Protein AF-A0A7V9E7C9-F1 (afdb_monomer_lite)

Sequence (127 aa):
ELAGAILATAQPESPDDSVATVAGTIGVALDLLDEILSGQRSDAPAGIGARTRLPKGHWVGERAARDILDLARRGRAFAALGSLITRQGSPAVQSGAALALASVMQAWADLTGTPVDQVTPSAFSHG

pLDDT: mean 75.09, std 18.19, range [35.28, 94.81]

Radius of gyration: 13.7 Å; chains: 1; bounding box: 40×27×34 Å

Structure (mmCIF, N/CA/C/O backbone):
data_AF-A0A7V9E7C9-F1
#
_entry.id   AF-A0A7V9E7C9-F1
#
loop_
_atom_site.group_PDB
_atom_site.id
_atom_site.type_symbol
_atom_site.label_atom_id
_atom_site.label_alt_id
_atom_site.label_comp_id
_atom_site.label_asym_id
_atom_site.label_entity_id
_atom_site.label_seq_id
_atom_site.pdbx_PDB_ins_code
_atom_site.Cartn_x
_atom_site.Cartn_y
_atom_site.Cartn_z
_atom_site.occupancy
_atom_site.B_iso_or_equiv
_atom_site.auth_seq_id
_atom_site.auth_comp_id
_atom_site.auth_asym_id
_atom_site.auth_atom_id
_atom_site.pdbx_PDB_model_num
ATOM 1 N N . GLU A 1 1 ? 3.470 16.343 3.850 1.00 51.91 1 GLU A N 1
ATOM 2 C CA . GLU A 1 1 ? 4.946 16.250 3.788 1.00 51.91 1 GLU A CA 1
ATOM 3 C C . GLU A 1 1 ? 5.510 14.937 4.377 1.00 51.91 1 GLU A C 1
ATOM 5 O O . GLU A 1 1 ? 6.676 14.885 4.728 1.00 51.91 1 GLU A O 1
ATOM 10 N N . LEU A 1 2 ? 4.742 13.835 4.459 1.00 46.34 2 LEU A N 1
ATOM 11 C CA . LEU A 1 2 ? 5.254 12.550 4.983 1.00 46.34 2 LEU A CA 1
ATOM 12 C C . LEU A 1 2 ? 5.978 11.728 3.898 1.00 46.34 2 LEU A C 1
ATOM 14 O O . LEU A 1 2 ? 7.022 11.138 4.144 1.00 46.34 2 LEU A O 1
ATOM 18 N N . ALA A 1 3 ? 5.459 11.762 2.664 1.00 43.31 3 ALA A N 1
ATOM 19 C CA . ALA A 1 3 ? 6.085 11.116 1.509 1.00 43.31 3 ALA A CA 1
ATOM 20 C C . ALA A 1 3 ? 7.472 11.706 1.192 1.00 43.31 3 ALA A C 1
ATOM 22 O O . ALA A 1 3 ? 8.381 10.964 0.842 1.00 43.31 3 ALA A O 1
ATOM 23 N N . GLY A 1 4 ? 7.654 13.021 1.370 1.00 41.31 4 GLY A N 1
ATOM 24 C CA . GLY A 1 4 ? 8.954 13.683 1.215 1.00 41.31 4 GLY A CA 1
ATOM 25 C C . GLY A 1 4 ? 9.966 13.256 2.279 1.00 41.31 4 GLY A C 1
ATOM 26 O O . GLY A 1 4 ? 11.112 12.987 1.943 1.00 41.31 4 GLY A O 1
ATOM 27 N N . ALA A 1 5 ? 9.537 13.104 3.536 1.00 49.12 5 ALA A N 1
ATOM 28 C CA . ALA A 1 5 ? 10.398 12.628 4.620 1.00 49.12 5 ALA A CA 1
ATOM 29 C C . ALA A 1 5 ? 10.827 11.160 4.435 1.00 49.12 5 ALA A C 1
ATOM 31 O O . ALA A 1 5 ? 11.985 10.838 4.670 1.00 49.12 5 ALA A O 1
ATOM 32 N N . ILE A 1 6 ? 9.929 10.292 3.952 1.00 48.84 6 ILE A N 1
ATOM 33 C CA . ILE A 1 6 ? 10.240 8.885 3.634 1.00 48.84 6 ILE A CA 1
ATOM 34 C C . ILE A 1 6 ? 11.184 8.779 2.424 1.00 48.84 6 ILE A C 1
ATOM 36 O O . ILE A 1 6 ? 12.060 7.924 2.394 1.00 48.84 6 ILE A O 1
ATOM 40 N N . LEU A 1 7 ? 11.033 9.653 1.424 1.00 47.06 7 LEU A N 1
ATOM 41 C CA . LEU A 1 7 ? 11.941 9.693 0.274 1.00 47.06 7 LEU A CA 1
ATOM 42 C C . LEU A 1 7 ? 13.308 10.299 0.631 1.00 47.06 7 LEU A C 1
ATOM 44 O O . LEU A 1 7 ? 14.311 9.901 0.050 1.00 47.06 7 LEU A O 1
ATOM 48 N N . ALA A 1 8 ? 13.367 11.224 1.595 1.00 49.00 8 ALA A N 1
ATOM 49 C CA . ALA A 1 8 ? 14.610 11.852 2.045 1.00 49.00 8 ALA A CA 1
ATOM 50 C C . ALA A 1 8 ? 15.519 10.909 2.854 1.00 49.00 8 ALA A C 1
ATOM 52 O O . ALA A 1 8 ? 16.718 11.167 2.952 1.00 49.00 8 ALA A O 1
ATOM 53 N N . THR A 1 9 ? 14.981 9.828 3.427 1.00 44.66 9 THR A N 1
ATOM 54 C CA . THR A 1 9 ? 15.767 8.835 4.179 1.00 44.66 9 THR A CA 1
ATOM 55 C C . THR A 1 9 ? 16.339 7.714 3.309 1.00 44.66 9 THR A C 1
ATOM 57 O O . THR A 1 9 ? 17.186 6.962 3.786 1.00 44.66 9 THR A O 1
ATOM 60 N N . ALA A 1 10 ? 15.926 7.595 2.043 1.00 41.62 10 ALA A N 1
ATOM 61 C CA . ALA A 1 10 ? 16.359 6.521 1.152 1.00 41.62 10 ALA A CA 1
ATOM 62 C C . ALA A 1 10 ? 17.535 6.967 0.258 1.00 41.62 10 ALA A C 1
ATOM 64 O O . ALA A 1 10 ? 17.404 7.901 -0.534 1.00 41.62 10 ALA A O 1
ATOM 65 N N . GLN A 1 11 ? 18.689 6.291 0.355 1.00 35.28 11 GLN A N 1
ATOM 66 C CA . GLN A 1 11 ? 19.834 6.513 -0.542 1.00 35.28 11 GLN A CA 1
ATOM 67 C C . GLN A 1 11 ? 19.798 5.565 -1.758 1.00 35.28 11 GLN A C 1
ATOM 69 O O . GLN A 1 11 ? 19.446 4.390 -1.610 1.00 35.28 11 GLN A O 1
ATOM 74 N N . PRO A 1 12 ? 20.171 6.044 -2.963 1.00 38.62 12 PRO A N 1
ATOM 75 C CA . PRO A 1 12 ? 20.038 5.286 -4.210 1.00 38.62 12 PRO A CA 1
ATOM 76 C C . PRO A 1 12 ? 20.854 3.985 -4.253 1.00 38.62 12 PRO A C 1
ATOM 78 O O . PRO A 1 12 ? 20.387 3.021 -4.851 1.00 38.62 12 PRO A O 1
ATOM 81 N N . GLU A 1 13 ? 22.005 3.916 -3.585 1.00 37.31 13 GLU A N 1
ATOM 82 C CA . GLU A 1 13 ? 22.814 2.699 -3.460 1.00 37.31 13 GLU A CA 1
ATOM 83 C C . GLU A 1 13 ? 23.660 2.808 -2.182 1.00 37.31 13 GLU A C 1
ATOM 85 O O . GLU A 1 13 ? 24.294 3.840 -1.959 1.00 37.31 13 GLU A O 1
ATOM 90 N N . SER A 1 14 ? 23.638 1.782 -1.323 1.00 35.47 14 SER A N 1
ATOM 91 C CA . SER A 1 14 ? 24.557 1.688 -0.185 1.00 35.47 14 SER A CA 1
ATOM 92 C C . SER A 1 14 ? 25.741 0.834 -0.633 1.00 35.47 14 SER A C 1
ATOM 94 O O . SER A 1 14 ? 25.540 -0.342 -0.924 1.00 35.47 14 SER A O 1
ATOM 96 N N . PRO A 1 15 ? 26.961 1.384 -0.720 1.00 37.53 15 PRO A N 1
ATOM 97 C CA . PRO A 1 15 ? 28.132 0.605 -1.117 1.00 37.53 15 PRO A CA 1
ATOM 98 C C . PRO A 1 15 ? 28.571 -0.424 -0.057 1.00 37.53 15 PRO A C 1
ATOM 100 O O . PRO A 1 15 ? 29.497 -1.180 -0.323 1.00 37.53 15 PRO A O 1
ATOM 103 N N . ASP A 1 16 ? 27.931 -0.449 1.120 1.00 38.75 16 ASP A N 1
ATOM 104 C CA . ASP A 1 16 ? 28.386 -1.193 2.304 1.00 38.75 16 ASP A CA 1
ATOM 105 C C . ASP A 1 16 ? 27.235 -1.919 3.043 1.00 38.75 16 ASP A C 1
ATOM 107 O O . ASP A 1 16 ? 27.372 -2.253 4.217 1.00 38.75 16 ASP A O 1
ATOM 111 N N . ASP A 1 17 ? 26.062 -2.080 2.401 1.00 40.16 17 ASP A N 1
ATOM 112 C CA . ASP A 1 17 ? 24.816 -2.674 2.953 1.00 40.16 17 ASP A CA 1
ATOM 113 C C . ASP A 1 17 ? 24.320 -2.086 4.298 1.00 40.16 17 ASP A C 1
ATOM 115 O O . ASP A 1 17 ? 23.389 -2.587 4.929 1.00 40.16 17 ASP A O 1
ATOM 119 N N . SER A 1 18 ? 24.903 -0.970 4.734 1.00 36.91 18 SER A N 1
ATOM 120 C CA . SER A 1 18 ? 24.663 -0.335 6.034 1.00 36.91 18 SER A CA 1
ATOM 121 C C . SER A 1 18 ? 23.468 0.626 6.045 1.00 36.91 18 SER A C 1
ATOM 123 O O . SER A 1 18 ? 23.059 1.097 7.106 1.00 36.91 18 SER A O 1
ATOM 125 N N . VAL A 1 19 ? 22.887 0.914 4.875 1.00 37.97 19 VAL A N 1
ATOM 126 C CA . VAL A 1 19 ? 21.718 1.790 4.698 1.00 37.97 19 VAL A CA 1
ATOM 127 C C . VAL A 1 19 ? 20.726 1.106 3.761 1.00 37.97 19 VAL A C 1
ATOM 129 O O . VAL A 1 19 ? 21.121 0.582 2.721 1.00 37.97 19 VAL A O 1
ATOM 132 N N . ALA A 1 20 ? 19.432 1.136 4.097 1.00 42.19 20 ALA A N 1
ATOM 133 C CA . ALA A 1 20 ? 18.387 0.579 3.244 1.00 42.19 20 ALA A CA 1
ATOM 134 C C . ALA A 1 20 ? 18.440 1.215 1.843 1.00 42.19 20 ALA A C 1
ATOM 136 O O . ALA A 1 20 ? 18.205 2.415 1.680 1.00 42.19 20 ALA A O 1
ATOM 137 N N . THR A 1 21 ? 18.754 0.411 0.826 1.00 47.03 21 THR A N 1
ATOM 138 C CA . THR A 1 21 ? 18.768 0.862 -0.572 1.00 47.03 21 THR A CA 1
ATOM 139 C C . THR A 1 21 ? 17.359 1.260 -1.001 1.00 47.03 21 THR A C 1
ATOM 141 O O . THR A 1 21 ? 16.386 0.666 -0.534 1.00 47.03 21 THR A O 1
ATOM 144 N N . VAL A 1 22 ? 17.217 2.228 -1.915 1.00 51.44 22 VAL A N 1
ATOM 145 C CA . VAL A 1 22 ? 15.904 2.634 -2.463 1.00 51.44 22 VAL A CA 1
ATOM 146 C C . VAL A 1 22 ? 15.109 1.431 -3.000 1.00 51.44 22 VAL A C 1
ATOM 148 O O . VAL A 1 22 ? 13.899 1.357 -2.811 1.00 51.44 22 VAL A O 1
ATOM 151 N N . ALA A 1 23 ? 15.768 0.445 -3.620 1.00 53.38 23 ALA A N 1
ATOM 152 C CA . ALA A 1 23 ? 15.114 -0.791 -4.059 1.00 53.38 23 ALA A CA 1
ATOM 153 C C . ALA A 1 23 ? 14.647 -1.665 -2.878 1.00 53.38 23 ALA A C 1
ATOM 155 O O . ALA A 1 23 ? 13.523 -2.168 -2.902 1.00 53.38 23 ALA A O 1
ATOM 156 N N . GLY A 1 24 ? 15.469 -1.794 -1.830 1.00 58.03 24 GLY A N 1
ATOM 157 C CA . GLY A 1 24 ? 15.111 -2.486 -0.592 1.00 58.03 24 GLY A CA 1
ATOM 158 C C . GLY A 1 24 ? 13.954 -1.813 0.150 1.00 58.03 24 GLY A C 1
ATOM 159 O O . GLY A 1 24 ? 13.034 -2.495 0.588 1.00 58.03 24 GLY A O 1
ATOM 160 N N . THR A 1 25 ? 13.919 -0.478 0.209 1.00 70.25 25 THR A N 1
ATOM 161 C CA . THR A 1 25 ? 12.825 0.268 0.860 1.00 70.25 25 THR A CA 1
ATOM 162 C C . THR A 1 25 ? 11.510 0.155 0.095 1.00 70.25 25 THR A C 1
ATOM 164 O O . THR A 1 25 ? 10.459 0.047 0.722 1.00 70.25 25 THR A O 1
ATOM 167 N N . ILE A 1 26 ? 11.537 0.121 -1.244 1.00 77.81 26 ILE A N 1
ATOM 168 C CA . ILE A 1 26 ? 10.332 -0.168 -2.040 1.00 77.81 26 ILE A CA 1
ATOM 169 C C . ILE A 1 26 ? 9.870 -1.600 -1.797 1.00 77.81 26 ILE A C 1
ATOM 171 O O . ILE A 1 26 ? 8.681 -1.812 -1.599 1.00 77.81 26 ILE A O 1
ATOM 175 N N . GLY A 1 27 ? 10.787 -2.571 -1.825 1.00 81.88 27 GLY A N 1
ATOM 176 C CA . GLY A 1 27 ? 10.464 -3.975 -1.590 1.00 81.88 27 GLY A CA 1
ATOM 177 C C . GLY A 1 27 ? 9.740 -4.168 -0.260 1.00 81.88 27 GLY A C 1
ATOM 178 O O . GLY A 1 27 ? 8.612 -4.649 -0.246 1.00 81.88 27 GLY A O 1
ATOM 179 N N . VAL A 1 28 ? 10.332 -3.669 0.827 1.00 82.88 28 VAL A N 1
ATOM 180 C CA . VAL A 1 28 ? 9.732 -3.698 2.169 1.00 82.88 28 VAL A CA 1
ATOM 181 C C . VAL A 1 28 ? 8.395 -2.951 2.207 1.00 82.88 28 VAL A C 1
ATOM 183 O O . VAL A 1 28 ? 7.437 -3.433 2.802 1.00 82.88 28 VAL A O 1
ATOM 186 N N . ALA A 1 29 ? 8.280 -1.795 1.544 1.00 85.25 29 ALA A N 1
ATOM 187 C CA . ALA A 1 29 ? 7.019 -1.058 1.499 1.00 85.25 29 ALA A CA 1
ATOM 188 C C . ALA A 1 29 ? 5.910 -1.825 0.761 1.00 85.25 29 ALA A C 1
ATOM 190 O O . ALA A 1 29 ? 4.758 -1.770 1.181 1.00 85.25 29 ALA A O 1
ATOM 191 N N . LEU A 1 30 ? 6.226 -2.516 -0.338 1.00 89.56 30 LEU A N 1
ATOM 192 C CA . LEU A 1 30 ? 5.245 -3.296 -1.094 1.00 89.56 30 LEU A CA 1
ATOM 193 C C . LEU A 1 30 ? 4.816 -4.558 -0.350 1.00 89.56 30 LEU A C 1
ATOM 195 O O . LEU A 1 30 ? 3.632 -4.876 -0.373 1.00 89.56 30 LEU A O 1
ATOM 199 N N . ASP A 1 31 ? 5.751 -5.225 0.319 1.00 89.69 31 ASP A N 1
ATOM 200 C CA . ASP A 1 31 ? 5.471 -6.399 1.146 1.00 89.69 31 ASP A CA 1
ATOM 201 C C . ASP A 1 31 ? 4.579 -6.024 2.341 1.00 89.69 31 ASP A C 1
ATOM 203 O O . ASP A 1 31 ? 3.506 -6.588 2.539 1.00 89.69 31 ASP A O 1
ATOM 207 N N . LEU A 1 32 ? 4.912 -4.931 3.033 1.00 88.56 32 LEU A N 1
ATOM 208 C CA . LEU A 1 32 ? 4.072 -4.371 4.093 1.00 88.56 32 LEU A CA 1
ATOM 209 C C . LEU A 1 32 ? 2.669 -3.989 3.589 1.00 88.56 32 LEU A C 1
ATOM 211 O O . LEU A 1 32 ? 1.664 -4.203 4.270 1.00 88.56 32 LEU A O 1
ATOM 215 N N . LEU A 1 33 ? 2.575 -3.403 2.392 1.00 90.56 33 LEU A N 1
ATOM 216 C CA . LEU A 1 33 ? 1.288 -3.091 1.769 1.00 90.56 33 LEU A CA 1
ATOM 217 C C . LEU A 1 33 ? 0.490 -4.360 1.448 1.00 90.56 33 LEU A C 1
ATOM 219 O O . LEU A 1 33 ? -0.727 -4.352 1.649 1.00 90.56 33 LEU A O 1
ATOM 223 N N . ASP A 1 34 ? 1.149 -5.416 0.965 1.00 92.81 34 ASP A N 1
ATOM 224 C CA . ASP A 1 34 ? 0.544 -6.724 0.717 1.00 92.81 34 ASP A CA 1
ATOM 225 C C . ASP A 1 34 ? -0.039 -7.295 2.016 1.00 92.81 34 ASP A C 1
ATOM 227 O O . ASP A 1 34 ? -1.223 -7.631 2.046 1.00 92.81 34 ASP A O 1
ATOM 231 N N . GLU A 1 35 ? 0.722 -7.311 3.111 1.00 91.00 35 GLU A N 1
ATOM 232 C CA . GLU A 1 35 ? 0.264 -7.821 4.409 1.00 91.00 35 GLU A CA 1
ATOM 233 C C . GLU A 1 35 ? -0.935 -7.043 4.972 1.00 91.00 35 GLU A C 1
ATOM 235 O O . GLU A 1 35 ? -1.929 -7.633 5.414 1.00 91.00 35 GLU A O 1
ATOM 240 N N . ILE A 1 36 ? -0.863 -5.705 4.942 1.00 90.25 36 ILE A N 1
ATOM 241 C CA . ILE A 1 36 ? -1.914 -4.823 5.466 1.00 90.25 36 ILE A CA 1
ATOM 242 C C . ILE A 1 36 ? -3.200 -4.968 4.654 1.00 90.25 36 ILE A C 1
ATOM 244 O O . ILE A 1 36 ? -4.290 -5.107 5.212 1.00 90.25 36 ILE A O 1
ATOM 248 N N . LEU A 1 37 ? -3.098 -4.875 3.327 1.00 91.19 37 LEU A N 1
ATOM 249 C CA . LEU A 1 37 ? -4.268 -4.728 2.463 1.00 91.19 37 LEU A CA 1
ATOM 250 C C . LEU A 1 37 ? -4.910 -6.060 2.079 1.00 91.19 37 LEU A C 1
ATOM 252 O O . LEU A 1 37 ? -6.095 -6.061 1.740 1.00 91.19 37 LEU A O 1
ATOM 256 N N . SER A 1 38 ? -4.174 -7.170 2.162 1.00 90.62 38 SER A N 1
ATOM 257 C CA . SER A 1 38 ? -4.733 -8.523 2.044 1.00 90.62 38 SER A CA 1
ATOM 258 C C . SER A 1 38 ? -5.363 -9.034 3.348 1.00 90.62 38 SER A C 1
ATOM 260 O O . SER A 1 38 ? -6.062 -10.046 3.331 1.00 90.62 38 SER A O 1
ATOM 262 N N . GLY A 1 39 ? -5.155 -8.329 4.468 1.00 86.12 39 GLY A N 1
ATOM 263 C CA . GLY A 1 39 ? -5.678 -8.707 5.782 1.00 86.12 39 GLY A CA 1
ATOM 264 C C . GLY A 1 39 ? -4.860 -9.785 6.500 1.00 86.12 39 GLY A C 1
ATOM 265 O O . GLY A 1 39 ? -5.354 -10.370 7.460 1.00 86.12 39 GLY A O 1
ATOM 266 N N . GLN A 1 40 ? -3.628 -10.056 6.058 1.00 85.38 40 GLN A N 1
ATOM 267 C CA . GLN A 1 40 ? -2.701 -10.949 6.766 1.00 85.38 40 GLN A CA 1
ATOM 268 C C . GLN A 1 40 ? -2.153 -10.313 8.048 1.00 85.38 40 GLN A C 1
ATOM 270 O O . GLN A 1 40 ? -1.755 -11.014 8.978 1.00 85.38 40 GLN A O 1
ATOM 275 N N . ARG A 1 41 ? -2.176 -8.982 8.122 1.00 84.06 41 ARG A N 1
ATOM 276 C CA . ARG A 1 41 ? -1.697 -8.228 9.269 1.00 84.06 41 ARG A CA 1
ATOM 277 C C . ARG A 1 41 ? -2.765 -8.079 10.359 1.00 84.06 41 ARG A C 1
ATOM 279 O O . ARG A 1 41 ? -3.759 -7.381 10.180 1.00 84.06 41 ARG A O 1
ATOM 286 N N . SER A 1 42 ? -2.536 -8.720 11.506 1.00 80.38 42 SER A N 1
ATOM 287 C CA . SER A 1 42 ? -3.517 -8.823 12.603 1.00 80.38 42 SER A CA 1
ATOM 288 C C . SER A 1 42 ? -3.776 -7.530 13.393 1.00 80.38 42 SER A C 1
ATOM 290 O O . SER A 1 42 ? -4.865 -7.361 13.936 1.00 80.38 42 SER A O 1
ATOM 292 N N . ASP A 1 43 ? -2.812 -6.609 13.446 1.00 81.81 43 ASP A N 1
ATOM 293 C CA . ASP A 1 43 ? -2.933 -5.286 14.077 1.00 81.81 43 ASP A CA 1
ATOM 294 C C . ASP A 1 43 ? -3.540 -4.232 13.136 1.00 81.81 43 ASP A C 1
ATOM 296 O O . ASP A 1 43 ? -3.889 -3.138 13.586 1.00 81.81 43 ASP A O 1
ATOM 300 N N . ALA A 1 44 ? -3.709 -4.548 11.845 1.00 83.81 44 ALA A N 1
ATOM 301 C CA . ALA A 1 44 ? -4.322 -3.635 10.891 1.00 83.81 44 ALA A CA 1
ATOM 302 C C . ALA A 1 44 ? -5.835 -3.489 11.152 1.00 83.81 44 ALA A C 1
ATOM 304 O O . ALA A 1 44 ? -6.549 -4.486 11.300 1.00 83.81 44 ALA A O 1
ATOM 305 N N . PRO A 1 45 ? -6.373 -2.255 11.174 1.00 84.50 45 PRO A N 1
ATOM 306 C CA . PRO A 1 45 ? -7.780 -2.028 11.454 1.00 84.50 45 PRO A CA 1
ATOM 307 C C . PRO A 1 45 ? -8.667 -2.611 10.349 1.00 84.50 45 PRO A C 1
ATOM 309 O O . PRO A 1 45 ? -8.393 -2.494 9.149 1.00 84.50 45 PRO A O 1
ATOM 312 N N . ALA A 1 46 ? -9.787 -3.209 10.757 1.00 84.38 46 ALA A N 1
ATOM 313 C CA . ALA A 1 46 ? -10.736 -3.814 9.833 1.00 84.38 46 ALA A CA 1
ATOM 314 C C . ALA A 1 46 ? -11.237 -2.797 8.792 1.00 84.38 46 ALA A C 1
ATOM 316 O O . ALA A 1 46 ? -11.624 -1.671 9.110 1.00 84.38 46 ALA A O 1
ATOM 317 N N . GLY A 1 47 ? -11.252 -3.203 7.520 1.00 83.88 47 GLY A N 1
ATOM 318 C CA . GLY A 1 47 ? -11.718 -2.355 6.421 1.00 83.88 47 GLY A CA 1
ATOM 319 C C . GLY A 1 47 ? -10.727 -1.279 5.963 1.00 83.88 47 GLY A C 1
ATOM 320 O O . GLY A 1 47 ? -11.106 -0.449 5.129 1.00 83.88 47 GLY A O 1
ATOM 321 N N . ILE A 1 48 ? -9.469 -1.303 6.431 1.00 87.62 48 ILE A N 1
ATOM 322 C CA . ILE A 1 48 ? -8.420 -0.356 6.019 1.00 87.62 48 ILE A CA 1
ATOM 323 C C . ILE A 1 48 ? -8.322 -0.222 4.496 1.00 87.62 48 ILE A C 1
ATOM 325 O O . ILE A 1 48 ? -8.390 0.890 3.981 1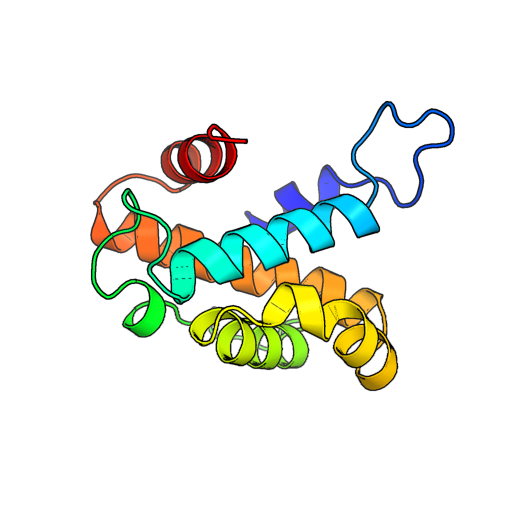.00 87.62 48 ILE A O 1
ATOM 329 N N . GLY A 1 49 ? -8.332 -1.327 3.743 1.00 86.06 49 GLY A N 1
ATOM 330 C CA . GLY A 1 49 ? -8.221 -1.279 2.281 1.00 86.06 49 GLY A CA 1
ATOM 331 C C . GLY A 1 49 ? -9.385 -0.589 1.558 1.00 86.06 49 GLY A C 1
ATOM 332 O O . GLY A 1 49 ? -9.189 -0.024 0.474 1.00 86.06 49 GLY A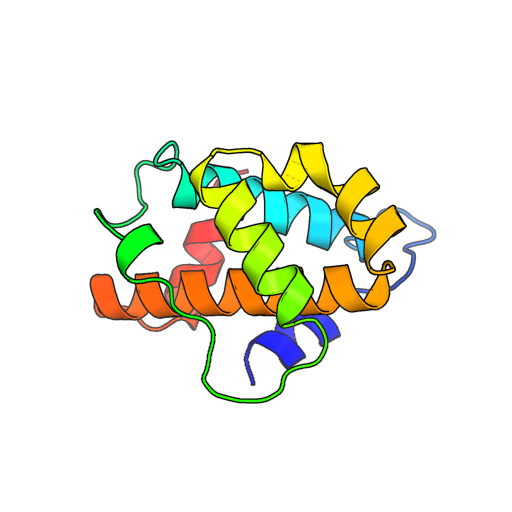 O 1
ATOM 333 N N . ALA A 1 50 ? -10.581 -0.579 2.161 1.00 86.06 50 ALA A N 1
ATOM 334 C CA . ALA A 1 50 ? -11.743 0.151 1.656 1.00 86.06 50 ALA A CA 1
ATOM 335 C C . ALA A 1 50 ? -11.687 1.646 2.007 1.00 86.06 50 ALA A C 1
ATOM 337 O O . ALA A 1 50 ? -12.272 2.458 1.283 1.00 86.06 50 ALA A O 1
ATOM 338 N N . ARG A 1 51 ? -10.976 2.013 3.079 1.00 86.44 51 ARG A N 1
ATOM 339 C CA . ARG A 1 51 ? -10.787 3.392 3.554 1.00 86.44 51 ARG A CA 1
ATOM 340 C C . ARG A 1 51 ? -9.557 4.068 2.961 1.00 86.44 51 ARG A C 1
ATOM 342 O O . ARG A 1 51 ? -9.571 5.284 2.804 1.00 86.44 51 ARG A O 1
ATOM 349 N N . THR A 1 52 ? -8.559 3.301 2.527 1.00 87.38 52 THR A N 1
ATOM 350 C CA . THR A 1 52 ? -7.404 3.826 1.799 1.00 87.38 52 THR A CA 1
ATOM 351 C C . THR A 1 52 ? -7.855 4.543 0.528 1.00 87.38 52 THR A C 1
ATOM 353 O O . THR A 1 52 ? -8.515 3.977 -0.358 1.00 87.38 52 THR A O 1
ATOM 356 N N . ARG A 1 53 ? -7.487 5.819 0.432 1.00 83.06 53 ARG A N 1
ATOM 357 C CA . ARG A 1 53 ? -7.687 6.672 -0.738 1.00 83.06 53 ARG A CA 1
ATOM 358 C C . ARG A 1 53 ? -6.400 7.434 -0.987 1.00 83.06 53 ARG A C 1
ATOM 360 O O . ARG A 1 53 ? -5.816 7.961 -0.048 1.00 83.06 53 ARG A O 1
ATOM 367 N N . LEU A 1 54 ? -5.989 7.500 -2.251 1.00 81.62 54 LEU A N 1
ATOM 368 C CA . LEU A 1 54 ? -4.881 8.369 -2.623 1.00 81.62 54 LEU A CA 1
ATOM 369 C C . LEU A 1 54 ? -5.261 9.833 -2.352 1.00 81.62 54 LEU A C 1
ATOM 371 O O . LEU A 1 54 ? -6.428 10.200 -2.555 1.00 81.62 54 LEU A O 1
ATOM 375 N N . PRO A 1 55 ? -4.303 10.671 -1.924 1.00 72.38 55 PRO A N 1
ATOM 376 C CA . PRO A 1 55 ? -4.537 12.096 -1.758 1.00 72.38 55 PRO A CA 1
ATOM 377 C C . PRO A 1 55 ? -5.002 12.711 -3.081 1.00 72.38 55 PRO A C 1
ATOM 379 O O . PRO A 1 55 ? -4.477 12.400 -4.152 1.00 72.38 55 PRO A O 1
ATOM 382 N N . LYS A 1 56 ? -5.997 13.602 -3.011 1.00 67.56 56 LYS A N 1
ATOM 383 C CA . LYS A 1 56 ? -6.480 14.339 -4.186 1.00 67.56 56 LYS A CA 1
ATOM 384 C C . LYS A 1 56 ? -5.343 15.215 -4.734 1.00 67.56 56 LYS A C 1
ATOM 386 O O . LYS A 1 56 ? -4.702 15.923 -3.964 1.00 67.56 56 LYS A O 1
ATOM 391 N N . GLY A 1 57 ? -5.102 15.169 -6.043 1.00 70.31 57 GLY A N 1
ATOM 392 C CA . GLY A 1 57 ? -4.060 15.949 -6.722 1.00 70.31 57 GLY A CA 1
ATOM 393 C C . GLY A 1 57 ? -3.443 15.187 -7.895 1.00 70.31 57 GLY A C 1
ATOM 394 O O . GLY A 1 57 ? -3.761 14.019 -8.091 1.00 70.31 57 GLY A O 1
ATOM 395 N N . HIS A 1 58 ? -2.573 15.855 -8.657 1.00 70.12 58 HIS A N 1
ATOM 396 C CA . HIS A 1 58 ? -1.768 15.242 -9.716 1.00 70.12 58 HIS A CA 1
ATOM 397 C C . HIS A 1 58 ? -0.369 14.952 -9.180 1.00 70.12 58 HIS A C 1
ATOM 399 O O . HIS A 1 58 ? 0.490 15.834 -9.169 1.00 70.12 58 HIS A O 1
ATOM 405 N N . TRP A 1 59 ? -0.151 13.729 -8.702 1.00 77.12 59 TRP A N 1
ATOM 406 C CA . TRP A 1 59 ? 1.124 13.348 -8.094 1.00 77.12 59 TRP A CA 1
ATOM 407 C C . TRP A 1 59 ? 2.003 12.572 -9.075 1.00 77.12 59 TRP A C 1
ATOM 409 O O . TRP A 1 59 ? 1.531 11.740 -9.855 1.00 77.12 59 TRP A O 1
ATOM 419 N N . VAL A 1 60 ? 3.315 12.794 -9.005 1.00 73.62 60 VAL A N 1
ATOM 420 C CA . VAL A 1 60 ? 4.278 11.930 -9.698 1.00 73.62 60 VAL A CA 1
ATOM 421 C C . VAL A 1 60 ? 4.143 10.513 -9.135 1.00 73.62 60 VAL A C 1
ATOM 423 O O . VAL A 1 60 ? 4.152 10.320 -7.924 1.00 73.62 60 VAL A O 1
ATOM 426 N N . GLY A 1 61 ? 3.962 9.520 -10.008 1.00 80.31 61 GLY A N 1
ATOM 427 C CA . GLY A 1 61 ? 3.737 8.132 -9.593 1.00 80.31 61 GLY A CA 1
ATOM 428 C C . GLY A 1 61 ? 2.306 7.810 -9.150 1.00 80.31 61 GLY A C 1
ATOM 429 O O . GLY A 1 61 ? 2.059 6.695 -8.710 1.00 80.31 61 GLY A O 1
ATOM 430 N N . GLU A 1 62 ? 1.326 8.708 -9.309 1.00 84.25 62 GLU A N 1
ATOM 431 C CA . GLU A 1 62 ? -0.077 8.453 -8.929 1.00 84.25 62 GLU A CA 1
ATOM 432 C C . GLU A 1 62 ? -0.671 7.217 -9.628 1.00 84.25 62 GLU A C 1
ATOM 434 O O . GLU A 1 62 ? -1.397 6.428 -9.022 1.00 84.25 62 GLU A O 1
ATOM 439 N N . ARG A 1 63 ? -0.341 7.014 -10.910 1.00 87.25 63 ARG A N 1
ATOM 440 C CA . ARG A 1 63 ? -0.739 5.809 -11.651 1.00 87.25 63 ARG A CA 1
ATOM 441 C C . ARG A 1 63 ? -0.112 4.549 -11.053 1.00 87.25 63 ARG A C 1
ATOM 443 O O . ARG A 1 63 ? -0.818 3.567 -10.847 1.00 87.25 63 ARG A O 1
ATOM 450 N N . ALA A 1 64 ? 1.177 4.604 -10.726 1.00 89.75 64 ALA A N 1
ATOM 451 C CA . ALA A 1 64 ? 1.868 3.506 -10.067 1.00 89.75 64 ALA A CA 1
ATOM 452 C C . ALA A 1 64 ? 1.270 3.225 -8.685 1.00 89.75 64 ALA A C 1
ATOM 454 O O . ALA A 1 64 ? 1.021 2.070 -8.372 1.00 89.75 64 ALA A O 1
ATOM 455 N N . ALA A 1 65 ? 0.934 4.259 -7.909 1.00 89.31 65 ALA A N 1
ATOM 456 C CA . ALA A 1 65 ? 0.285 4.121 -6.608 1.00 89.31 65 ALA A CA 1
ATOM 457 C C . ALA A 1 65 ? -1.069 3.401 -6.710 1.00 89.31 65 ALA A C 1
ATOM 459 O O . ALA A 1 65 ? -1.368 2.530 -5.898 1.00 89.31 65 ALA A O 1
ATOM 460 N N . ARG A 1 66 ? -1.888 3.726 -7.723 1.00 91.62 66 ARG A N 1
ATOM 461 C CA . ARG A 1 66 ? -3.166 3.031 -7.964 1.00 91.62 66 ARG A CA 1
ATOM 462 C C . ARG A 1 66 ? -2.960 1.555 -8.280 1.00 91.62 66 ARG A C 1
ATOM 464 O O . ARG A 1 66 ? -3.632 0.719 -7.681 1.00 91.62 66 ARG A O 1
ATOM 471 N N . ASP A 1 67 ? -2.039 1.255 -9.192 1.00 93.31 67 ASP A N 1
ATOM 472 C CA . ASP A 1 67 ? -1.741 -0.121 -9.592 1.00 93.31 67 ASP A CA 1
ATOM 473 C C . ASP A 1 67 ? -1.176 -0.926 -8.406 1.00 93.31 67 ASP A C 1
ATOM 475 O O . ASP A 1 67 ? -1.599 -2.055 -8.170 1.00 93.31 67 ASP A O 1
ATOM 479 N N . ILE A 1 68 ? -0.289 -0.319 -7.609 1.00 94.25 68 ILE A N 1
ATOM 480 C CA . ILE A 1 68 ? 0.257 -0.896 -6.374 1.00 94.25 68 ILE A CA 1
ATOM 481 C C . ILE A 1 68 ? -0.861 -1.201 -5.376 1.00 94.25 68 ILE A C 1
ATOM 483 O O . ILE A 1 68 ? -0.929 -2.321 -4.892 1.00 94.25 68 ILE A O 1
ATOM 487 N N . LEU A 1 69 ? -1.772 -0.261 -5.096 1.00 93.31 69 LEU A N 1
ATOM 488 C CA . LEU A 1 69 ? -2.881 -0.496 -4.160 1.00 93.31 69 LEU A CA 1
ATOM 489 C C . LEU A 1 69 ? -3.829 -1.607 -4.636 1.00 93.31 69 LEU A C 1
ATOM 491 O O . LEU A 1 69 ? -4.334 -2.380 -3.824 1.00 93.31 6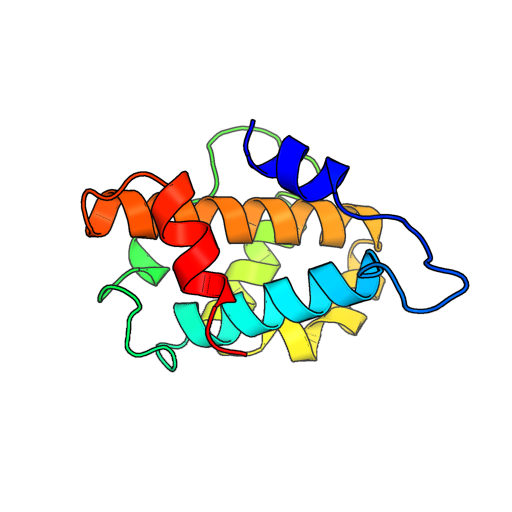9 LEU A O 1
ATOM 495 N N . ASP A 1 70 ? -4.091 -1.694 -5.941 1.00 94.06 70 ASP A N 1
ATOM 496 C CA . ASP A 1 70 ? -4.922 -2.756 -6.518 1.00 94.06 70 ASP A CA 1
ATOM 497 C C . ASP A 1 70 ? -4.246 -4.134 -6.425 1.00 94.06 70 ASP A C 1
ATOM 499 O O . ASP A 1 70 ? -4.886 -5.149 -6.145 1.00 94.06 70 ASP A O 1
ATOM 503 N N . LEU A 1 71 ? -2.933 -4.199 -6.644 1.00 94.81 71 LEU A N 1
ATOM 504 C CA . LEU A 1 71 ? -2.142 -5.413 -6.436 1.00 94.81 71 LEU A CA 1
ATOM 505 C C . LEU A 1 71 ? -2.045 -5.784 -4.952 1.00 94.81 71 LEU A C 1
ATOM 507 O O . LEU A 1 71 ? -2.222 -6.954 -4.621 1.00 94.81 71 LEU A O 1
ATOM 511 N N . ALA A 1 72 ? -1.869 -4.800 -4.073 1.00 93.44 72 ALA A N 1
ATOM 512 C CA . ALA A 1 72 ? -1.677 -5.001 -2.642 1.00 93.44 72 ALA A CA 1
ATOM 513 C C . ALA A 1 72 ? -2.904 -5.570 -1.934 1.00 93.44 72 ALA A C 1
ATOM 515 O O . ALA A 1 72 ? -2.806 -6.481 -1.120 1.00 93.44 72 ALA A O 1
ATOM 516 N N . ARG A 1 73 ? -4.102 -5.142 -2.344 1.00 92.31 73 ARG A N 1
ATOM 517 C CA . ARG A 1 73 ? -5.367 -5.752 -1.893 1.00 92.31 73 ARG A CA 1
ATOM 518 C C . ARG A 1 73 ? -5.484 -7.245 -2.211 1.00 92.31 73 ARG A C 1
ATOM 520 O O . ARG A 1 73 ? -6.358 -7.914 -1.671 1.00 92.31 73 ARG A O 1
ATOM 527 N N . ARG A 1 74 ? -4.654 -7.755 -3.121 1.00 92.81 74 ARG A N 1
ATOM 528 C CA . ARG A 1 74 ? -4.588 -9.170 -3.502 1.00 92.81 74 ARG A CA 1
ATOM 529 C C . ARG A 1 74 ? -3.338 -9.866 -2.953 1.00 92.81 74 ARG A C 1
ATOM 531 O O . ARG A 1 74 ? -3.165 -11.039 -3.265 1.00 92.81 74 ARG A O 1
ATOM 538 N N . GLY A 1 75 ? -2.481 -9.169 -2.201 1.00 92.56 75 GLY A N 1
ATOM 539 C CA . GLY A 1 75 ? -1.193 -9.6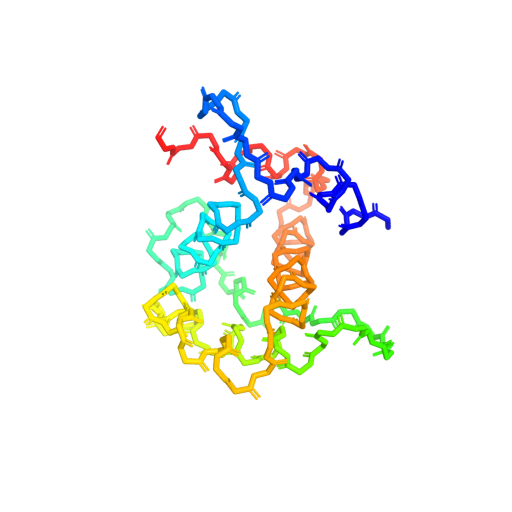81 -1.720 1.00 92.56 75 GLY A CA 1
ATOM 540 C C . GLY A 1 75 ? -0.204 -9.972 -2.855 1.00 92.56 75 GLY A C 1
ATOM 541 O O . GLY A 1 75 ? 0.384 -11.048 -2.906 1.00 92.56 75 GLY A O 1
ATOM 542 N N . ARG A 1 76 ? -0.126 -9.093 -3.864 1.00 94.62 76 ARG A N 1
ATOM 543 C CA . ARG A 1 76 ? 0.665 -9.317 -5.093 1.00 94.62 76 ARG A CA 1
ATOM 544 C C . ARG A 1 76 ? 1.537 -8.137 -5.512 1.00 94.62 76 ARG A C 1
ATOM 546 O O . ARG A 1 76 ? 2.125 -8.196 -6.593 1.00 94.62 76 ARG A O 1
ATOM 553 N N . ALA A 1 77 ? 1.586 -7.054 -4.749 1.00 93.12 77 ALA A N 1
ATOM 554 C CA . ALA A 1 77 ? 2.330 -5.859 -5.116 1.00 93.12 77 ALA A CA 1
ATOM 555 C C . ALA A 1 77 ? 3.838 -6.125 -5.144 1.00 93.12 77 ALA A C 1
ATOM 557 O O . ALA A 1 77 ? 4.482 -5.780 -6.138 1.00 93.12 77 ALA A O 1
ATOM 558 N N . PHE A 1 78 ? 4.381 -6.806 -4.132 1.00 91.25 78 PHE A N 1
ATOM 559 C CA . PHE A 1 78 ? 5.798 -7.163 -4.074 1.00 91.25 78 PHE A CA 1
ATOM 560 C C . PHE A 1 78 ? 6.189 -8.088 -5.233 1.00 91.25 78 PHE A C 1
ATOM 562 O O . PHE A 1 78 ? 7.101 -7.787 -6.006 1.00 91.25 78 PHE A O 1
ATOM 569 N N . ALA A 1 79 ? 5.414 -9.156 -5.447 1.00 91.56 79 ALA A N 1
ATOM 570 C CA . ALA A 1 79 ? 5.629 -10.097 -6.548 1.00 91.56 79 ALA A CA 1
ATOM 571 C C . ALA A 1 79 ? 5.554 -9.434 -7.941 1.00 91.56 79 ALA A C 1
ATOM 573 O O . ALA A 1 79 ? 6.144 -9.925 -8.905 1.00 91.56 79 ALA A O 1
ATOM 574 N N . ALA A 1 80 ? 4.832 -8.318 -8.068 1.00 92.81 80 ALA A N 1
ATOM 575 C CA . ALA A 1 80 ? 4.674 -7.575 -9.314 1.00 92.81 80 ALA A CA 1
ATOM 576 C C . ALA A 1 80 ? 5.698 -6.441 -9.508 1.00 92.81 80 ALA A C 1
ATOM 578 O O . ALA A 1 80 ? 5.656 -5.784 -10.553 1.00 92.81 80 ALA A O 1
ATOM 579 N N . LEU A 1 81 ? 6.622 -6.210 -8.566 1.00 89.81 81 LEU A N 1
ATOM 580 C CA . LEU A 1 81 ? 7.567 -5.085 -8.598 1.00 89.81 81 LEU A CA 1
ATOM 581 C C . LEU A 1 81 ? 8.340 -4.997 -9.923 1.00 89.81 81 LEU A C 1
ATOM 583 O O . LEU A 1 81 ? 8.385 -3.933 -10.541 1.00 89.81 81 LEU A O 1
ATOM 587 N N . GLY A 1 82 ? 8.876 -6.120 -10.413 1.00 87.06 82 GLY A N 1
ATOM 588 C CA . GLY A 1 82 ? 9.587 -6.157 -11.696 1.00 87.06 82 GLY A CA 1
ATOM 589 C C . GLY A 1 82 ? 8.712 -5.699 -12.869 1.00 87.06 82 GLY A C 1
ATOM 590 O O . GLY A 1 82 ? 9.122 -4.852 -13.658 1.00 87.06 82 GLY A O 1
ATOM 591 N N . SER A 1 83 ? 7.465 -6.174 -12.935 1.00 90.62 83 SER A N 1
ATOM 592 C CA . SER A 1 83 ? 6.509 -5.781 -13.981 1.00 90.62 83 SER A CA 1
ATOM 593 C C . SER A 1 83 ? 6.112 -4.303 -13.886 1.00 90.62 83 SER A C 1
ATOM 595 O O . SER A 1 83 ? 6.005 -3.617 -14.908 1.00 90.62 83 SER A O 1
ATOM 597 N N . LEU A 1 84 ? 5.937 -3.785 -12.666 1.00 89.56 84 LEU A N 1
ATOM 598 C CA . LEU A 1 84 ? 5.647 -2.373 -12.422 1.00 89.56 84 LEU A CA 1
ATOM 599 C C . LEU A 1 84 ? 6.794 -1.479 -12.907 1.00 89.56 84 LEU A C 1
ATOM 601 O O . LEU A 1 84 ? 6.534 -0.488 -13.595 1.00 89.56 84 LEU A O 1
ATOM 605 N N . ILE A 1 85 ? 8.043 -1.856 -12.611 1.00 87.88 85 ILE A N 1
ATOM 606 C CA . ILE A 1 85 ? 9.242 -1.141 -13.066 1.00 87.88 85 ILE A CA 1
ATOM 607 C C . ILE A 1 85 ? 9.338 -1.174 -14.591 1.00 87.88 85 ILE A C 1
ATOM 609 O O . ILE A 1 85 ? 9.505 -0.121 -15.203 1.00 87.88 85 ILE A O 1
ATOM 613 N N . THR A 1 86 ? 9.166 -2.339 -15.224 1.00 90.00 86 THR A N 1
ATOM 614 C CA . THR A 1 86 ? 9.212 -2.455 -16.690 1.00 90.00 86 THR A CA 1
ATOM 615 C C . THR A 1 86 ? 8.153 -1.586 -17.373 1.00 90.00 86 THR A C 1
ATOM 617 O O . THR A 1 86 ? 8.422 -0.997 -18.416 1.00 90.00 86 THR A O 1
ATOM 620 N N . ARG A 1 87 ? 6.948 -1.481 -16.799 1.00 88.56 87 ARG A N 1
ATOM 621 C CA . ARG A 1 87 ? 5.831 -0.749 -17.416 1.00 88.56 87 ARG A CA 1
ATOM 622 C C . ARG A 1 87 ? 5.853 0.759 -17.161 1.00 88.56 87 ARG A C 1
ATOM 624 O O . ARG A 1 87 ? 5.375 1.506 -18.010 1.00 88.56 87 ARG A O 1
ATOM 631 N N . GLN A 1 88 ? 6.311 1.207 -15.992 1.00 86.12 88 GLN A N 1
ATOM 632 C CA . GLN A 1 88 ? 6.166 2.609 -15.555 1.00 86.12 88 GLN A CA 1
ATOM 633 C C . GLN A 1 88 ? 7.500 3.319 -15.297 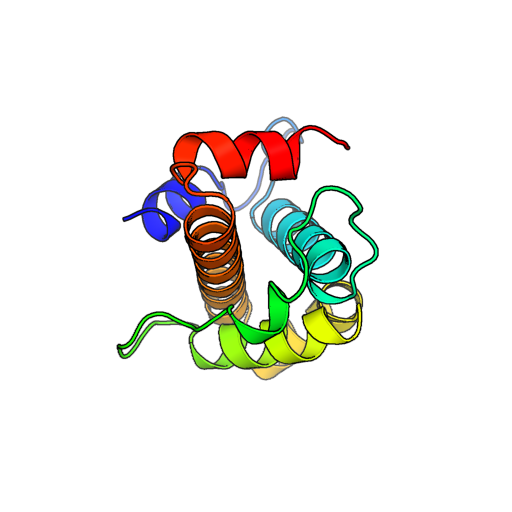1.00 86.12 88 GLN A C 1
ATOM 635 O O . GLN A 1 88 ? 7.522 4.541 -15.169 1.00 86.12 88 GLN A O 1
ATOM 640 N N . GLY A 1 89 ? 8.602 2.572 -15.242 1.00 85.06 89 GLY A N 1
ATOM 641 C CA . GLY A 1 89 ? 9.915 3.064 -14.848 1.00 85.06 89 GLY A CA 1
ATOM 642 C C . GLY A 1 89 ? 10.085 3.125 -13.328 1.00 85.06 89 GLY A C 1
ATOM 643 O O . GLY A 1 89 ? 9.157 3.450 -12.583 1.00 85.06 89 GLY A O 1
ATOM 644 N N . SER A 1 90 ? 11.303 2.843 -12.862 1.00 82.38 90 SER A N 1
ATOM 645 C CA . SER A 1 90 ? 11.649 2.820 -11.433 1.00 82.38 90 SER A CA 1
ATOM 646 C C . SER A 1 90 ? 11.276 4.100 -10.669 1.00 82.38 90 SER A C 1
ATOM 648 O O . SER A 1 90 ? 10.711 3.968 -9.584 1.00 82.38 90 SER A O 1
ATOM 650 N N . PRO A 1 91 ? 11.484 5.326 -11.201 1.00 82.25 91 PRO A N 1
ATOM 651 C CA . PRO A 1 91 ? 11.129 6.549 -10.475 1.00 82.25 91 PRO A CA 1
ATOM 652 C C . PRO A 1 91 ? 9.625 6.675 -10.205 1.00 82.25 91 PRO A C 1
ATOM 654 O O . PRO A 1 91 ? 9.212 7.056 -9.112 1.00 82.25 91 PRO A O 1
ATOM 657 N N . ALA A 1 92 ? 8.784 6.302 -11.174 1.00 84.31 92 ALA A N 1
ATOM 658 C CA . ALA A 1 92 ? 7.335 6.352 -10.999 1.00 84.31 92 ALA A CA 1
ATOM 659 C C . ALA A 1 92 ? 6.857 5.327 -9.962 1.00 84.31 92 ALA A C 1
ATOM 661 O O . ALA A 1 92 ? 5.956 5.626 -9.180 1.00 84.31 92 ALA A O 1
ATOM 662 N N . VAL A 1 93 ? 7.469 4.138 -9.933 1.00 87.25 93 VAL A N 1
ATOM 663 C CA . VAL A 1 93 ? 7.169 3.089 -8.945 1.00 87.25 93 VAL A CA 1
ATOM 664 C C . VAL A 1 93 ? 7.610 3.500 -7.542 1.00 87.25 93 VAL A C 1
ATOM 666 O O . VAL A 1 93 ? 6.846 3.299 -6.605 1.00 87.25 93 VAL A O 1
ATOM 669 N N . GLN A 1 94 ? 8.771 4.143 -7.396 1.00 84.50 94 GLN A N 1
ATOM 670 C CA . GLN A 1 94 ? 9.243 4.705 -6.123 1.00 84.50 94 GLN A CA 1
ATOM 671 C C . GLN A 1 94 ? 8.250 5.713 -5.548 1.00 84.50 94 GLN A C 1
ATOM 673 O O . GLN A 1 94 ? 7.753 5.542 -4.434 1.00 84.50 94 GLN A O 1
ATOM 678 N N . SER A 1 95 ? 7.907 6.741 -6.331 1.00 81.00 95 SER A N 1
ATOM 679 C CA . SER A 1 95 ? 6.930 7.743 -5.901 1.00 81.00 95 SER A CA 1
ATOM 680 C C . SER A 1 95 ? 5.554 7.114 -5.655 1.00 81.00 95 SER A C 1
ATOM 682 O O . SER A 1 95 ? 4.873 7.470 -4.697 1.00 81.00 95 SER A O 1
ATOM 684 N N . GLY A 1 96 ? 5.162 6.135 -6.475 1.00 87.25 96 GLY A N 1
ATOM 685 C CA . GLY A 1 96 ? 3.903 5.414 -6.327 1.00 87.25 96 GLY A CA 1
ATOM 686 C C . GLY A 1 96 ? 3.810 4.597 -5.038 1.00 87.25 96 GLY A C 1
ATOM 687 O O . GLY A 1 96 ? 2.790 4.656 -4.353 1.00 87.25 96 GLY A O 1
ATOM 688 N N . ALA A 1 97 ? 4.875 3.879 -4.679 1.00 87.62 97 ALA A N 1
ATOM 689 C CA . ALA A 1 97 ? 4.959 3.111 -3.441 1.00 87.62 97 ALA A CA 1
ATOM 690 C C . ALA A 1 97 ? 4.901 4.030 -2.214 1.00 87.62 97 ALA A C 1
ATOM 692 O O . ALA A 1 97 ? 4.116 3.778 -1.301 1.00 87.62 97 ALA A O 1
ATOM 693 N N . ALA A 1 98 ? 5.639 5.146 -2.231 1.00 83.31 98 ALA A N 1
ATOM 694 C CA . ALA A 1 98 ? 5.596 6.142 -1.161 1.00 83.31 98 ALA A CA 1
ATOM 695 C C . ALA A 1 98 ? 4.190 6.751 -0.988 1.00 83.31 98 ALA A C 1
ATOM 697 O O . ALA A 1 98 ? 3.700 6.881 0.134 1.00 83.31 98 ALA A O 1
ATOM 698 N N . LEU A 1 99 ? 3.507 7.081 -2.092 1.00 84.12 99 LEU A N 1
ATOM 699 C CA . LEU A 1 99 ? 2.130 7.588 -2.065 1.00 84.12 99 LEU A CA 1
ATOM 700 C C . LEU A 1 99 ? 1.136 6.548 -1.541 1.00 84.12 99 LEU A C 1
ATOM 702 O O . LEU A 1 99 ? 0.256 6.887 -0.747 1.00 84.12 99 LEU A O 1
ATOM 706 N N . ALA A 1 100 ? 1.260 5.295 -1.982 1.00 89.69 100 ALA A N 1
ATOM 707 C CA . ALA A 1 100 ? 0.403 4.201 -1.540 1.00 89.69 100 ALA A CA 1
ATOM 708 C C . ALA A 1 100 ? 0.564 3.956 -0.034 1.00 89.69 100 ALA A C 1
ATOM 710 O O . ALA A 1 100 ? -0.431 3.954 0.690 1.00 89.69 100 ALA A O 1
ATOM 711 N N . LEU A 1 101 ? 1.807 3.854 0.443 1.00 86.50 101 LEU A N 1
ATOM 712 C CA . LEU A 1 101 ? 2.127 3.677 1.856 1.00 86.50 101 LEU A CA 1
ATOM 713 C C . LEU A 1 101 ? 1.597 4.833 2.708 1.00 86.50 101 LEU A C 1
ATOM 715 O O . LEU A 1 101 ? 0.875 4.596 3.672 1.00 86.50 101 LEU A O 1
ATOM 719 N N . ALA A 1 102 ? 1.866 6.083 2.318 1.00 81.94 102 ALA A N 1
ATOM 720 C CA . ALA A 1 102 ? 1.357 7.253 3.035 1.00 81.94 102 ALA A CA 1
ATOM 721 C C . ALA A 1 102 ? -0.180 7.257 3.120 1.00 81.94 102 ALA A C 1
ATOM 723 O O . ALA A 1 102 ? -0.747 7.605 4.153 1.00 81.94 102 ALA A O 1
ATOM 724 N N . SER A 1 103 ? -0.861 6.820 2.057 1.00 85.12 103 SER A N 1
ATOM 725 C CA . SER A 1 103 ? -2.327 6.730 2.024 1.00 85.12 103 SER A CA 1
ATOM 726 C C . SER A 1 103 ? -2.871 5.637 2.945 1.00 85.12 103 SER A C 1
ATOM 728 O O . SER A 1 103 ? -3.938 5.803 3.537 1.00 85.12 103 SER A O 1
ATOM 730 N N . VAL A 1 104 ? -2.162 4.511 3.064 1.00 88.19 104 VAL A N 1
ATOM 731 C CA . VAL A 1 104 ? -2.518 3.428 3.990 1.00 88.19 104 VAL A CA 1
ATOM 732 C C . VAL A 1 104 ? -2.299 3.861 5.434 1.00 88.19 104 VAL A C 1
ATOM 734 O O . VAL A 1 104 ? -3.213 3.707 6.238 1.00 88.19 104 VAL A O 1
ATOM 737 N N . MET A 1 105 ? -1.155 4.473 5.748 1.00 83.88 105 MET A N 1
ATOM 738 C CA . MET A 1 105 ? -0.860 4.954 7.103 1.00 83.88 105 MET A CA 1
ATOM 739 C C . MET A 1 105 ? -1.827 6.053 7.545 1.00 83.88 105 MET A C 1
ATOM 741 O O . MET A 1 105 ? -2.281 6.040 8.685 1.00 83.88 105 MET A O 1
ATOM 745 N N . GLN A 1 106 ? -2.217 6.957 6.641 1.00 81.44 106 GLN A N 1
ATOM 746 C CA . GLN A 1 106 ? -3.250 7.951 6.937 1.00 81.44 106 GLN A CA 1
ATOM 747 C C . GLN A 1 106 ? -4.607 7.292 7.213 1.00 81.44 106 GLN A C 1
ATOM 749 O O . GLN A 1 106 ? -5.263 7.630 8.190 1.00 81.44 106 GLN A O 1
ATOM 754 N N . ALA A 1 107 ? -5.023 6.322 6.393 1.00 85.69 107 ALA A N 1
ATOM 755 C CA . ALA A 1 107 ? -6.286 5.619 6.614 1.00 85.69 107 ALA A CA 1
ATOM 756 C C . ALA A 1 107 ? -6.285 4.811 7.921 1.00 85.69 107 ALA A C 1
ATOM 758 O O . ALA A 1 107 ? -7.316 4.718 8.582 1.00 85.69 107 ALA A O 1
ATOM 759 N N . TRP A 1 108 ? -5.141 4.237 8.294 1.00 85.88 108 TRP A N 1
ATOM 760 C CA . TRP A 1 108 ? -4.961 3.567 9.577 1.00 85.88 108 TRP A CA 1
ATOM 761 C C . TRP A 1 108 ? -5.115 4.559 10.730 1.00 85.88 108 TRP A C 1
ATOM 763 O O . TRP A 1 108 ? -5.946 4.335 11.606 1.00 85.88 108 TRP A O 1
ATOM 773 N N . ALA A 1 109 ? -4.379 5.671 10.688 1.00 80.44 109 ALA A N 1
ATOM 774 C CA . ALA A 1 109 ? -4.457 6.750 11.667 1.00 80.44 109 ALA A CA 1
ATOM 775 C C . ALA A 1 109 ? -5.894 7.262 11.858 1.00 80.44 109 ALA A C 1
ATOM 777 O O . ALA A 1 109 ? -6.376 7.370 12.986 1.00 80.44 109 ALA A O 1
ATOM 778 N N . ASP A 1 110 ? -6.610 7.495 10.756 1.00 83.62 110 ASP A N 1
ATOM 779 C CA . ASP A 1 110 ? -8.005 7.939 10.775 1.00 83.62 110 ASP A CA 1
ATOM 780 C C . ASP A 1 110 ? -8.942 6.888 11.403 1.00 83.62 110 ASP A C 1
ATOM 782 O O . ASP A 1 110 ? -9.917 7.242 12.066 1.00 83.62 110 ASP A O 1
ATOM 786 N N . LEU A 1 111 ? -8.664 5.594 11.203 1.00 86.25 111 LEU A N 1
ATOM 787 C CA . LEU A 1 111 ? -9.461 4.492 11.752 1.00 86.25 111 LEU A CA 1
ATOM 788 C C . LEU A 1 111 ? -9.202 4.242 13.240 1.00 86.25 111 LEU A C 1
ATOM 790 O O . LEU A 1 111 ? -10.128 3.849 13.949 1.00 86.25 111 LEU A O 1
ATOM 794 N N . THR A 1 112 ? -7.974 4.450 13.714 1.00 83.31 112 THR A N 1
ATOM 795 C CA . THR A 1 112 ? -7.598 4.211 15.116 1.00 83.31 112 THR A CA 1
ATOM 796 C C . THR A 1 112 ? -7.630 5.474 15.973 1.00 83.31 112 THR A C 1
ATOM 798 O O . THR A 1 112 ? -7.488 5.387 17.191 1.00 83.31 112 THR A O 1
ATOM 801 N N . GLY A 1 113 ? -7.805 6.652 15.365 1.00 79.88 113 GLY A N 1
ATOM 802 C CA . GLY A 1 113 ? -7.686 7.939 16.055 1.00 79.88 113 GLY A CA 1
ATOM 803 C C . GLY A 1 113 ? -6.264 8.221 16.553 1.00 79.88 113 GLY A C 1
ATOM 804 O O . GLY A 1 113 ? -6.080 9.021 17.469 1.00 79.88 113 GLY A O 1
ATOM 805 N N . THR A 1 114 ? -5.261 7.545 15.987 1.00 77.19 114 THR A N 1
ATOM 806 C CA . THR A 1 114 ? -3.847 7.644 16.372 1.00 77.19 114 THR A CA 1
ATOM 807 C C . THR A 1 114 ? -3.101 8.477 15.336 1.00 77.19 114 THR A C 1
ATOM 809 O O . THR A 1 114 ? -3.316 8.262 14.147 1.00 77.19 114 THR A O 1
ATOM 812 N N . PRO A 1 115 ? -2.216 9.409 15.716 1.00 71.56 115 PRO A N 1
ATOM 813 C CA . PRO A 1 115 ? -1.480 10.179 14.724 1.00 71.56 115 PRO A CA 1
ATOM 814 C C . PRO A 1 115 ? -0.447 9.317 13.965 1.00 71.56 115 PRO A C 1
ATOM 816 O O . PRO A 1 115 ? 0.063 8.311 14.462 1.00 71.56 115 PRO A O 1
ATOM 819 N N . VAL A 1 116 ? -0.183 9.686 12.705 1.00 64.12 116 VAL A N 1
ATOM 820 C CA . VAL A 1 116 ? 0.586 8.884 11.723 1.00 64.12 116 VAL A CA 1
ATOM 821 C C . VAL A 1 116 ? 2.025 8.591 12.173 1.00 64.12 116 VAL A C 1
ATOM 823 O O . VAL A 1 116 ? 2.584 7.546 11.835 1.00 64.12 116 VAL A O 1
ATOM 826 N N . ASP A 1 117 ? 2.619 9.490 12.955 1.00 62.69 117 ASP A N 1
ATOM 827 C CA . ASP A 1 117 ? 3.954 9.363 13.550 1.00 62.69 117 ASP A CA 1
ATOM 828 C C . ASP A 1 117 ? 4.055 8.225 14.576 1.00 62.69 117 ASP A C 1
ATOM 830 O O . ASP A 1 117 ? 5.138 7.684 14.778 1.00 62.69 117 ASP A O 1
ATOM 834 N N . GLN A 1 118 ? 2.934 7.813 15.171 1.00 61.31 118 GLN A N 1
ATOM 835 C CA . GLN A 1 118 ? 2.864 6.674 16.088 1.00 61.31 118 GLN A CA 1
ATOM 836 C C . GLN A 1 118 ? 2.469 5.369 15.381 1.00 61.31 118 GLN A C 1
ATOM 838 O O . GLN A 1 118 ? 2.903 4.297 15.795 1.00 61.31 118 GLN A O 1
ATOM 843 N N . VAL A 1 119 ? 1.704 5.448 14.287 1.00 62.06 119 VAL A N 1
ATOM 844 C CA . VAL A 1 119 ? 1.277 4.278 13.493 1.00 62.06 119 VAL A CA 1
ATOM 845 C C . VAL A 1 119 ? 2.407 3.732 12.617 1.00 62.06 119 VAL A C 1
ATOM 847 O O . VAL A 1 119 ? 2.552 2.524 12.445 1.00 62.06 119 VAL A O 1
ATOM 850 N N . THR A 1 120 ? 3.230 4.615 12.050 1.00 63.03 120 THR A N 1
ATOM 851 C CA . THR A 1 120 ? 4.285 4.204 11.112 1.00 63.03 120 THR A CA 1
ATOM 852 C C . THR A 1 120 ? 5.325 3.300 11.794 1.00 63.03 120 THR A C 1
ATOM 854 O O . THR A 1 120 ? 5.591 2.220 11.273 1.00 63.03 120 THR A O 1
ATOM 857 N N . PRO A 1 121 ? 5.865 3.630 12.984 1.00 56.84 121 PRO A N 1
ATOM 858 C CA . PRO A 1 121 ? 6.794 2.743 13.681 1.00 56.84 121 PRO A CA 1
ATOM 859 C C . PRO A 1 121 ? 6.173 1.403 14.085 1.00 56.84 121 PRO A C 1
ATOM 861 O O . PRO A 1 121 ? 6.857 0.392 13.995 1.00 56.84 121 PRO A O 1
ATOM 864 N N . SER A 1 122 ? 4.893 1.359 14.485 1.00 59.12 122 SER A N 1
ATOM 865 C CA . SER A 1 122 ? 4.229 0.084 14.801 1.00 59.12 122 SER A CA 1
ATOM 866 C C . SER A 1 122 ? 4.020 -0.777 13.556 1.00 59.12 122 SER A C 1
ATOM 868 O O . SER A 1 122 ? 4.130 -1.998 13.626 1.00 59.12 122 SER A O 1
ATOM 870 N N . ALA A 1 123 ? 3.795 -0.147 12.398 1.00 59.62 123 ALA A N 1
ATOM 871 C CA . ALA A 1 123 ? 3.745 -0.842 11.121 1.00 59.62 123 ALA A CA 1
ATOM 872 C C . ALA A 1 123 ? 5.092 -1.508 10.765 1.00 59.62 123 ALA A C 1
ATOM 874 O O . ALA A 1 123 ? 5.110 -2.620 10.252 1.00 59.62 123 ALA A O 1
ATOM 875 N N . PHE A 1 124 ? 6.224 -0.878 11.083 1.00 61.94 124 PHE A N 1
ATOM 876 C CA . PHE A 1 124 ? 7.557 -1.398 10.745 1.00 61.94 124 PHE A CA 1
ATOM 877 C C . PHE A 1 124 ? 8.245 -2.219 11.854 1.00 61.94 124 PHE A C 1
ATOM 879 O O . PHE A 1 124 ? 9.282 -2.818 11.592 1.00 61.94 124 PHE A O 1
ATOM 886 N N . SER A 1 125 ? 7.714 -2.273 13.081 1.00 56.00 125 SER A N 1
ATOM 887 C CA . SER A 1 125 ? 8.393 -2.888 14.239 1.00 56.00 125 SER A CA 1
ATOM 888 C C . SER A 1 125 ? 8.207 -4.403 14.408 1.00 56.00 125 S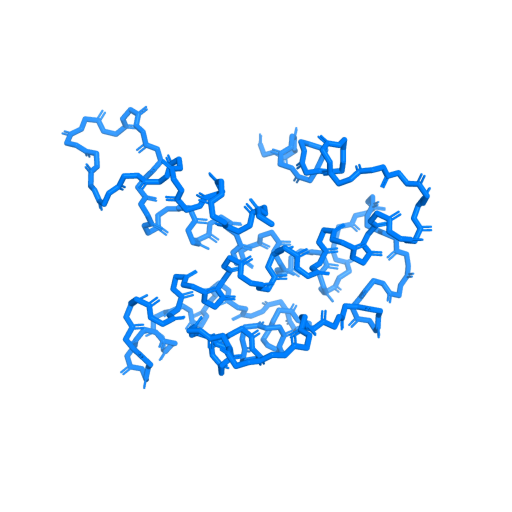ER A C 1
ATOM 890 O O . SER A 1 125 ? 8.635 -4.947 15.423 1.00 56.00 125 SER A O 1
ATOM 892 N N . HIS A 1 126 ? 7.578 -5.090 13.451 1.00 45.53 126 HIS A N 1
ATOM 893 C CA . HIS A 1 126 ? 7.425 -6.553 13.447 1.00 45.53 126 HIS A CA 1
ATOM 894 C C . HIS A 1 126 ? 8.015 -7.165 12.169 1.00 45.53 126 HIS A C 1
ATOM 896 O O . HIS A 1 126 ? 7.298 -7.754 11.365 1.00 45.53 126 HIS A O 1
ATOM 902 N N . GLY A 1 127 ? 9.330 -6.995 12.007 1.00 38.69 127 GLY A N 1
ATOM 903 C CA . GLY A 1 127 ? 10.186 -7.761 11.100 1.00 38.69 127 GLY A CA 1
ATOM 904 C C . GLY A 1 127 ? 11.300 -8.430 11.889 1.00 38.69 127 GLY A C 1
ATOM 905 O O . GLY A 1 127 ? 11.874 -7.735 12.759 1.00 38.69 127 GLY A O 1
#

Secondary structure (DSSP, 8-state):
-HHHHHHHT-BS--TTS-S-BHHHHHHHHHHHHHHHHHT--TTSPTTHHHH--PPSS--TTHHHHHHHHHHHTTT-TTTTHHHHHHHH-HHHHHHHHHHHHHHHHHHHHHHHT--HHHHHHHHHS--

Foldseek 3Di:
DQLVVLVVQEDCDDPPPPGQHLVNSLLVLLQLLLCQLCVVDPPRDPCLLVQQDQDPDDFQLCVLLVVSSVCSNVSCNNVCVVVSCVVPNPVSNSSSSSRNSVSSLVSRCVRVVHDSVVSVCVSVVPD